Protein AF-A0AAP2UIV2-F1 (afdb_monomer_lite)

Secondary structure (DSSP, 8-state):
--SSS--HHHHHHHHHHHHTT---EEEES-TT-HHHHT-SEEEEHHHHHHHHHTHHHHHHHHHHHHHHHHHHHHHT-

Sequence (77 aa):
MSYSGEKQEIKRIVNYIKQKEGTVIAVTSINDSYLRKNADYIMDIIFSLLFKNNYNINLIEKLERAKNIQNIEFLNN

Organism: NCBI:txid1982626

Radius of gyration: 18.37 Å; chains: 1; bounding box: 23×46×42 Å

InterPro domains:
  IPR001347 SIS domain [PF01380] (2-46)
  IPR046348 SIS domain superfamily [SSF53697] (2-46)

pLDDT: mean 87.16, std 9.26, range [63.59, 98.19]

Foldseek 3Di:
DDAQLADPVSVVVLVVCVVVVHAFEDEYQDPDHPSNVSHPHYDHVVNVVVCVVCVVVVVVVVVVVVVVVVVVVVVVD

Structure (mmCIF, N/CA/C/O backbone):
data_AF-A0AAP2UIV2-F1
#
_entry.id   AF-A0AAP2UIV2-F1
#
loop_
_atom_site.group_PDB
_atom_site.id
_atom_site.type_symbol
_atom_site.label_atom_id
_atom_site.label_alt_id
_atom_site.label_comp_id
_atom_site.label_asym_id
_atom_site.label_entity_id
_atom_site.label_seq_id
_atom_site.pdbx_PDB_ins_code
_atom_site.Cartn_x
_atom_site.Cartn_y
_atom_site.Cartn_z
_atom_site.occupancy
_atom_site.B_iso_or_equiv
_atom_site.auth_seq_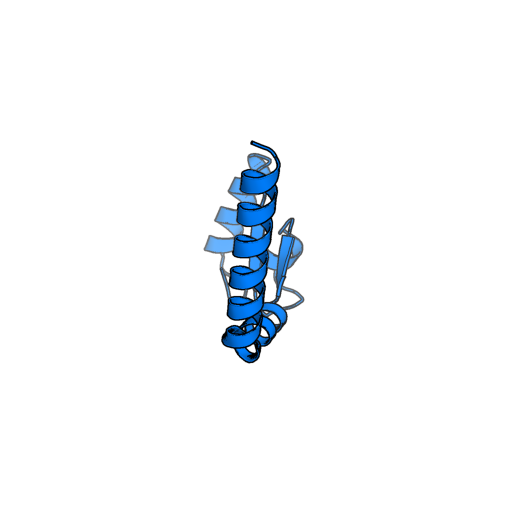id
_atom_site.auth_comp_id
_atom_site.auth_asym_id
_atom_site.auth_atom_id
_atom_site.pdbx_PDB_model_num
ATOM 1 N N . MET A 1 1 ? 6.790 0.330 3.518 1.00 78.75 1 MET A N 1
ATOM 2 C CA . MET A 1 1 ? 6.980 -0.815 2.594 1.00 78.75 1 MET A CA 1
ATOM 3 C C . MET A 1 1 ? 7.369 -2.032 3.416 1.00 78.75 1 MET A C 1
ATOM 5 O O . MET A 1 1 ? 8.121 -1.871 4.370 1.00 78.75 1 MET A O 1
ATOM 9 N N . SER A 1 2 ? 6.842 -3.216 3.110 1.00 84.06 2 SER A N 1
ATOM 10 C CA . SER A 1 2 ? 7.196 -4.447 3.830 1.00 84.06 2 SER A CA 1
ATOM 11 C C . SER A 1 2 ? 7.064 -5.648 2.906 1.00 84.06 2 SER A C 1
ATOM 13 O O . SER A 1 2 ? 6.045 -5.797 2.234 1.00 84.06 2 SER A O 1
ATOM 15 N N . TYR A 1 3 ? 8.085 -6.506 2.892 1.00 79.56 3 TYR A N 1
ATOM 16 C CA . TYR A 1 3 ? 8.079 -7.713 2.069 1.00 79.56 3 TYR A CA 1
ATOM 17 C C . TYR A 1 3 ? 7.021 -8.707 2.560 1.00 79.56 3 TYR A C 1
ATOM 19 O O . TYR A 1 3 ? 6.106 -9.036 1.816 1.00 79.56 3 TYR A O 1
ATOM 27 N N . SER A 1 4 ? 7.087 -9.117 3.835 1.00 83.94 4 SER A N 1
ATOM 28 C CA . SER A 1 4 ? 6.135 -10.092 4.381 1.00 83.94 4 SER A CA 1
ATOM 29 C C . SER A 1 4 ? 4.783 -9.497 4.759 1.00 83.94 4 SER A C 1
ATOM 31 O O . SER A 1 4 ? 3.801 -10.221 4.798 1.00 83.94 4 SER A O 1
ATOM 33 N N . GLY A 1 5 ? 4.724 -8.207 5.105 1.00 85.75 5 GLY A N 1
ATOM 34 C CA . GLY A 1 5 ? 3.498 -7.563 5.591 1.00 85.75 5 GLY A CA 1
ATOM 35 C C . GLY A 1 5 ? 2.977 -8.074 6.946 1.00 85.75 5 GLY A C 1
ATOM 36 O O . GLY A 1 5 ? 1.938 -7.603 7.394 1.00 85.75 5 GLY A O 1
ATOM 37 N N . GLU A 1 6 ? 3.702 -8.979 7.617 1.00 91.88 6 GLU A N 1
ATOM 38 C CA . GLU A 1 6 ? 3.240 -9.685 8.828 1.00 91.88 6 GLU A CA 1
ATOM 39 C C . GLU A 1 6 ? 3.896 -9.229 10.137 1.00 91.88 6 GLU A C 1
ATOM 41 O O . GLU A 1 6 ? 3.462 -9.619 11.222 1.00 91.88 6 GLU A O 1
ATOM 46 N N . LYS A 1 7 ? 4.948 -8.405 10.066 1.00 92.88 7 LYS A N 1
ATOM 47 C CA . LYS A 1 7 ? 5.672 -7.955 11.264 1.00 92.88 7 LYS A CA 1
ATOM 48 C C . LYS A 1 7 ? 4.739 -7.207 12.223 1.00 92.88 7 LYS A C 1
ATOM 50 O O . LYS A 1 7 ? 3.978 -6.341 11.796 1.00 92.88 7 LYS A O 1
ATOM 55 N N . GLN A 1 8 ? 4.863 -7.471 13.526 1.00 94.25 8 GLN A N 1
ATOM 56 C CA . GLN A 1 8 ? 4.023 -6.849 14.559 1.00 94.25 8 GLN A CA 1
ATOM 57 C C . GLN A 1 8 ? 4.078 -5.314 14.537 1.00 94.25 8 GLN A C 1
ATOM 59 O O . GLN A 1 8 ? 3.071 -4.647 14.756 1.00 94.25 8 GLN A O 1
ATOM 64 N N . GLU A 1 9 ? 5.244 -4.750 14.235 1.00 95.38 9 GLU A N 1
ATOM 65 C CA . GLU A 1 9 ? 5.430 -3.310 14.045 1.00 95.38 9 GLU A CA 1
ATOM 66 C C . GLU A 1 9 ? 4.562 -2.758 12.903 1.00 95.38 9 GLU A C 1
ATOM 68 O O . GLU A 1 9 ? 3.866 -1.763 13.086 1.00 95.38 9 GLU A O 1
ATOM 73 N N . ILE A 1 10 ? 4.514 -3.454 11.760 1.00 94.69 10 ILE A N 1
ATOM 74 C CA . ILE A 1 10 ? 3.664 -3.080 10.621 1.00 94.69 10 ILE A CA 1
ATOM 75 C C . ILE A 1 10 ? 2.191 -3.121 11.024 1.00 94.69 10 ILE A C 1
ATOM 77 O O . ILE A 1 10 ? 1.457 -2.182 10.726 1.00 94.69 10 ILE A O 1
ATOM 81 N N . LYS A 1 11 ? 1.770 -4.159 11.758 1.00 95.94 11 LYS A N 1
ATOM 82 C CA . LYS A 1 11 ? 0.396 -4.267 12.273 1.00 95.94 11 LYS A CA 1
ATOM 83 C C . LYS A 1 11 ? 0.036 -3.079 13.164 1.00 95.94 11 LYS A C 1
ATOM 85 O O . LYS A 1 11 ? -1.023 -2.484 12.996 1.00 95.94 11 LYS A O 1
ATOM 90 N N . ARG A 1 12 ? 0.932 -2.691 14.079 1.00 97.31 12 ARG A N 1
ATOM 91 C CA . ARG A 1 12 ? 0.740 -1.527 14.964 1.00 97.31 12 ARG A CA 1
ATOM 92 C C . ARG A 1 12 ? 0.602 -0.222 14.181 1.00 97.31 12 ARG A C 1
ATOM 94 O O . ARG A 1 12 ? -0.330 0.530 14.445 1.00 97.31 12 ARG A O 1
ATOM 101 N N . ILE A 1 13 ? 1.488 0.023 13.216 1.00 96.88 13 ILE A N 1
ATOM 102 C CA . ILE A 1 13 ? 1.473 1.248 12.404 1.00 96.88 13 ILE A CA 1
ATOM 103 C C . ILE A 1 13 ? 0.192 1.333 11.567 1.00 96.88 13 ILE A C 1
ATOM 105 O O . ILE A 1 13 ? -0.486 2.355 11.593 1.00 96.88 13 ILE A O 1
ATOM 109 N N . VAL A 1 14 ? -0.168 0.256 10.861 1.00 96.88 14 VAL A N 1
ATOM 110 C CA . VAL A 1 14 ? -1.379 0.216 10.023 1.00 96.88 14 VAL A CA 1
ATOM 111 C C . VAL A 1 14 ? -2.627 0.441 10.871 1.00 96.88 14 VAL A C 1
ATOM 113 O O . VAL A 1 14 ? -3.434 1.303 10.537 1.00 96.88 14 VAL A O 1
ATOM 116 N N . ASN A 1 15 ? -2.754 -0.255 12.005 1.00 97.56 15 ASN A N 1
ATOM 117 C CA . ASN A 1 15 ? -3.885 -0.064 12.914 1.00 97.56 15 ASN A CA 1
ATOM 118 C C . ASN A 1 15 ? -3.993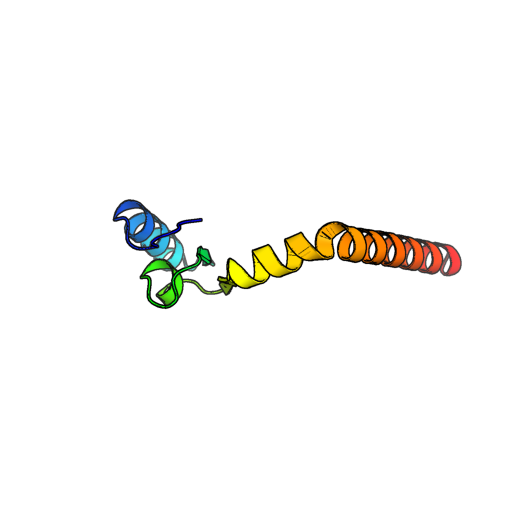 1.381 13.410 1.00 97.56 15 ASN A C 1
ATOM 120 O O . ASN A 1 15 ? -5.089 1.933 13.424 1.00 97.56 15 ASN A O 1
ATOM 124 N N . TYR A 1 16 ? -2.873 2.003 13.788 1.00 98.19 16 TYR A N 1
ATOM 125 C CA . TYR A 1 16 ? -2.866 3.398 14.226 1.00 98.19 16 TYR A CA 1
ATOM 126 C C . TYR A 1 16 ? -3.365 4.346 13.128 1.00 98.19 16 TYR A C 1
ATOM 128 O O . TYR A 1 16 ? -4.209 5.198 13.392 1.00 98.19 16 TYR A O 1
ATOM 136 N N . ILE A 1 17 ? -2.896 4.174 11.888 1.00 98.12 17 ILE A N 1
ATOM 137 C CA . ILE A 1 17 ? -3.327 5.003 10.755 1.00 98.12 17 ILE A CA 1
ATOM 138 C C . ILE A 1 17 ? -4.826 4.813 10.489 1.00 98.12 17 ILE A C 1
ATOM 140 O O . ILE A 1 17 ? -5.548 5.801 10.376 1.00 98.12 17 ILE A O 1
ATOM 144 N N . LYS A 1 18 ? -5.320 3.566 10.461 1.00 96.81 18 LYS A N 1
ATOM 145 C CA . LYS A 1 18 ? -6.746 3.277 10.222 1.00 96.81 18 LYS A CA 1
ATOM 146 C C . LYS A 1 18 ? -7.651 3.814 11.334 1.00 96.81 18 LYS A C 1
ATOM 148 O O . LYS A 1 18 ? -8.722 4.324 11.030 1.00 96.81 18 LYS A O 1
ATOM 153 N N . GLN A 1 19 ? -7.215 3.777 12.597 1.00 97.94 19 GLN A N 1
ATOM 154 C CA . GLN A 1 19 ? -7.936 4.405 13.719 1.00 97.94 19 GLN A CA 1
ATOM 155 C C . GLN A 1 19 ? -8.062 5.927 13.581 1.00 97.94 19 GLN A C 1
ATOM 157 O O . GLN A 1 19 ? -8.955 6.524 14.172 1.00 97.94 19 GLN A O 1
ATOM 162 N N . LYS A 1 20 ? -7.153 6.558 12.837 1.00 97.94 20 LYS A N 1
ATOM 163 C CA . LYS A 1 20 ? -7.169 7.993 12.536 1.00 97.94 20 LYS A CA 1
ATOM 164 C C . LYS A 1 20 ? -7.828 8.307 11.194 1.00 97.94 20 LYS A C 1
ATOM 166 O O . LYS A 1 20 ? -7.654 9.414 10.702 1.00 97.94 20 LYS A O 1
ATOM 171 N N . GLU A 1 21 ? -8.519 7.334 10.597 1.00 96.88 21 GLU A N 1
ATOM 172 C CA . GLU A 1 21 ? -9.130 7.442 9.265 1.00 96.88 21 GLU A CA 1
ATOM 173 C C . GLU A 1 21 ? -8.115 7.808 8.164 1.00 96.88 21 GLU A C 1
ATOM 175 O O . GLU A 1 21 ? -8.466 8.303 7.095 1.00 96.88 21 GLU A O 1
ATOM 180 N N . GLY A 1 22 ? -6.829 7.546 8.410 1.00 97.44 22 GLY A N 1
ATOM 181 C CA . GLY A 1 22 ? -5.766 7.802 7.454 1.00 97.44 22 GLY A CA 1
ATOM 182 C C . GLY A 1 22 ? -5.738 6.766 6.331 1.00 97.44 22 GLY A C 1
ATOM 183 O O . GLY A 1 22 ? -6.127 5.607 6.504 1.00 97.44 22 GLY A O 1
ATOM 184 N N . THR A 1 23 ? -5.220 7.185 5.179 1.00 97.44 23 THR A N 1
ATOM 185 C CA . THR A 1 23 ? -5.028 6.320 4.011 1.00 97.44 23 THR A CA 1
ATOM 186 C C . THR A 1 23 ? -3.718 5.539 4.108 1.00 97.44 23 THR A C 1
ATOM 188 O O . THR A 1 23 ? -2.656 6.105 4.374 1.00 97.44 23 THR A O 1
ATOM 191 N N . VAL A 1 24 ? -3.772 4.237 3.830 1.00 96.12 24 VAL A N 1
ATOM 192 C CA . VAL A 1 24 ? -2.615 3.338 3.780 1.00 96.12 24 VAL A CA 1
ATOM 193 C C . VAL A 1 24 ? -2.350 2.916 2.337 1.00 96.12 24 VAL A C 1
ATOM 195 O O . VAL A 1 24 ? -3.163 2.239 1.711 1.00 96.12 24 VAL A O 1
ATOM 198 N N . ILE A 1 25 ? -1.163 3.260 1.834 1.00 92.88 25 ILE A N 1
ATOM 199 C CA . ILE A 1 25 ? -0.644 2.770 0.552 1.00 92.88 25 ILE A CA 1
ATOM 200 C C . ILE A 1 25 ? 0.416 1.706 0.847 1.00 92.88 25 ILE A C 1
ATOM 202 O O . ILE A 1 25 ? 1.472 1.998 1.418 1.00 92.88 25 ILE A O 1
ATOM 206 N N . ALA A 1 26 ? 0.143 0.460 0.470 1.00 90.19 26 ALA A N 1
ATOM 207 C CA . ALA A 1 26 ? 1.061 -0.652 0.672 1.00 90.19 26 ALA A CA 1
ATOM 208 C C . ALA A 1 26 ? 1.884 -0.944 -0.582 1.00 90.19 26 ALA A C 1
ATOM 210 O O . ALA A 1 26 ? 1.353 -1.061 -1.680 1.00 90.19 26 ALA A O 1
ATOM 211 N N . VAL A 1 27 ? 3.187 -1.155 -0.385 1.00 87.31 27 VAL A N 1
ATOM 212 C CA . VAL A 1 27 ? 4.077 -1.771 -1.378 1.00 87.31 27 VAL A CA 1
ATOM 213 C C . VAL A 1 27 ? 4.527 -3.113 -0.816 1.00 87.31 27 VAL A C 1
ATOM 215 O O . VAL A 1 27 ? 5.202 -3.148 0.224 1.00 87.31 27 VAL A O 1
ATOM 218 N N . THR A 1 28 ? 4.107 -4.200 -1.462 1.00 83.81 28 THR A N 1
ATOM 219 C CA . THR A 1 28 ? 4.371 -5.581 -1.035 1.00 83.81 28 THR A CA 1
ATOM 220 C C . THR A 1 28 ? 4.337 -6.539 -2.229 1.00 83.81 28 THR A C 1
ATOM 222 O O . THR A 1 28 ? 3.689 -6.262 -3.236 1.00 83.81 28 THR A O 1
ATOM 225 N N . SER A 1 29 ? 5.060 -7.653 -2.124 1.00 76.25 29 SER A N 1
ATOM 226 C CA . SER A 1 29 ? 5.107 -8.736 -3.117 1.00 76.25 29 SER A CA 1
ATOM 227 C C . SER A 1 29 ? 4.219 -9.925 -2.748 1.00 76.25 29 SER A C 1
ATOM 229 O O . SER A 1 29 ? 4.076 -10.840 -3.552 1.00 76.25 29 SER A O 1
ATOM 231 N N . ILE A 1 30 ? 3.655 -9.960 -1.533 1.00 78.00 30 ILE A N 1
ATOM 232 C CA . ILE A 1 30 ? 2.892 -11.113 -1.042 1.00 78.00 30 ILE A CA 1
ATOM 233 C C . ILE A 1 30 ? 1.393 -10.831 -1.112 1.00 78.00 30 ILE A C 1
ATOM 235 O O . ILE A 1 30 ? 0.889 -9.871 -0.523 1.00 78.00 30 ILE A O 1
ATOM 239 N N . ASN A 1 31 ? 0.679 -11.718 -1.809 1.00 72.19 31 ASN A N 1
ATOM 240 C CA . ASN A 1 31 ? -0.749 -11.585 -2.096 1.00 72.19 31 ASN A CA 1
ATOM 241 C C . ASN A 1 31 ? -1.669 -11.728 -0.876 1.00 72.19 31 ASN A C 1
ATOM 243 O O . ASN A 1 31 ? -2.775 -11.203 -0.925 1.00 72.19 31 ASN A O 1
ATOM 247 N N . ASP A 1 32 ? -1.234 -12.372 0.211 1.00 84.12 32 ASP A N 1
ATOM 248 C CA . ASP A 1 32 ? -2.117 -12.683 1.348 1.00 84.12 32 ASP A CA 1
ATOM 249 C C . ASP A 1 32 ? -1.662 -12.110 2.705 1.00 84.12 32 ASP A C 1
ATOM 251 O O . ASP A 1 32 ? -2.067 -12.584 3.766 1.00 84.12 32 ASP A O 1
ATOM 255 N N . SER A 1 33 ? -0.828 -11.067 2.694 1.00 90.31 33 SER A N 1
ATOM 256 C CA . SER A 1 33 ? -0.328 -10.462 3.936 1.00 90.31 33 SER A CA 1
ATOM 257 C C . SER A 1 33 ? -1.348 -9.555 4.631 1.00 90.31 33 SER A C 1
ATOM 259 O O . SER A 1 33 ? -2.178 -8.903 3.989 1.00 90.31 33 SER A O 1
ATOM 261 N N . TYR A 1 34 ? -1.224 -9.429 5.953 1.00 94.12 34 TYR A N 1
ATOM 262 C CA . TYR A 1 34 ? -1.978 -8.475 6.766 1.00 94.12 34 TYR A CA 1
ATOM 263 C C . TYR A 1 34 ? -1.891 -7.052 6.199 1.00 94.12 34 TYR A C 1
ATOM 265 O O . TYR A 1 34 ? -2.917 -6.390 6.056 1.00 94.12 34 TYR A O 1
ATOM 273 N N . LEU A 1 35 ? -0.689 -6.586 5.841 1.00 93.12 35 LEU A N 1
ATOM 274 C CA . LEU A 1 35 ? -0.503 -5.254 5.258 1.00 93.12 35 LEU A CA 1
ATOM 275 C C . LEU A 1 35 ? -1.336 -5.074 3.984 1.00 93.12 35 LEU A C 1
ATOM 277 O O . LEU A 1 35 ? -1.939 -4.022 3.809 1.00 93.12 35 LEU A O 1
ATOM 281 N N . ARG A 1 36 ? -1.392 -6.089 3.115 1.00 91.12 36 ARG A N 1
ATOM 282 C CA . ARG A 1 36 ? -2.165 -6.022 1.871 1.00 91.12 36 ARG A CA 1
ATOM 283 C C . ARG A 1 36 ? -3.667 -5.968 2.135 1.00 91.12 36 ARG A C 1
ATOM 285 O O . ARG A 1 36 ? -4.352 -5.157 1.530 1.00 91.12 36 ARG A O 1
ATOM 292 N N . LYS A 1 37 ? -4.158 -6.794 3.060 1.00 92.81 37 LYS A N 1
ATOM 293 C CA . LYS A 1 37 ? -5.583 -6.860 3.432 1.00 92.81 37 LYS A CA 1
ATOM 294 C C . LYS A 1 37 ? -6.108 -5.572 4.070 1.00 92.81 37 LYS A C 1
ATOM 296 O O . LYS A 1 37 ? -7.301 -5.314 4.005 1.00 92.81 37 LYS A O 1
ATOM 301 N N . ASN A 1 38 ? -5.230 -4.795 4.702 1.00 94.50 38 ASN A N 1
ATOM 302 C CA . ASN A 1 38 ? -5.598 -3.596 5.460 1.00 94.50 38 ASN A CA 1
ATOM 303 C C . ASN A 1 38 ? -5.145 -2.286 4.791 1.00 94.50 38 ASN A C 1
ATOM 305 O O . ASN A 1 38 ? -5.253 -1.222 5.401 1.00 94.50 38 ASN A O 1
ATOM 309 N N . ALA A 1 39 ? -4.611 -2.351 3.570 1.00 93.81 39 ALA A N 1
ATOM 310 C CA . ALA A 1 39 ? -4.256 -1.176 2.789 1.00 93.81 39 ALA A CA 1
ATOM 311 C C . ALA A 1 39 ? -5.425 -0.733 1.909 1.00 93.81 39 ALA A C 1
ATOM 313 O O . ALA A 1 39 ? -6.162 -1.562 1.384 1.00 93.81 39 ALA A O 1
ATOM 314 N N . ASP A 1 40 ? -5.551 0.575 1.712 1.00 95.25 40 ASP A N 1
ATOM 315 C CA . ASP A 1 40 ? -6.557 1.154 0.820 1.00 95.25 40 ASP A CA 1
ATOM 316 C C . ASP A 1 40 ? -6.114 1.042 -0.645 1.00 95.25 40 ASP A C 1
ATOM 318 O O . ASP A 1 40 ? -6.926 0.820 -1.539 1.00 95.25 40 ASP A O 1
ATOM 322 N N . TYR A 1 41 ? -4.801 1.134 -0.880 1.00 91.06 41 TYR A N 1
ATOM 323 C CA . TYR A 1 41 ? -4.192 0.970 -2.196 1.00 91.06 41 TYR A CA 1
ATOM 324 C C . TYR A 1 41 ? -2.975 0.056 -2.123 1.00 91.06 41 TYR A C 1
ATOM 326 O O . TYR A 1 41 ? -2.184 0.111 -1.176 1.00 91.06 41 TYR A O 1
ATOM 334 N N . ILE A 1 42 ? -2.796 -0.761 -3.159 1.00 87.62 42 ILE A N 1
ATOM 335 C CA . ILE A 1 42 ? -1.686 -1.706 -3.266 1.00 87.62 42 ILE A CA 1
ATOM 336 C C . ILE A 1 42 ? -0.882 -1.383 -4.518 1.00 87.62 42 ILE A C 1
ATOM 338 O O . ILE A 1 42 ? -1.399 -1.420 -5.631 1.00 87.62 42 ILE A O 1
ATOM 342 N N . MET A 1 43 ? 0.406 -1.126 -4.325 1.00 81.69 43 MET A N 1
ATOM 343 C CA . MET A 1 43 ? 1.404 -1.172 -5.381 1.00 81.69 43 MET A CA 1
ATOM 344 C C . MET A 1 43 ? 2.053 -2.556 -5.339 1.00 81.69 43 MET A C 1
ATOM 346 O O . MET A 1 43 ? 2.847 -2.855 -4.440 1.00 81.69 43 MET A O 1
ATOM 350 N N . ASP A 1 44 ? 1.699 -3.415 -6.291 1.00 7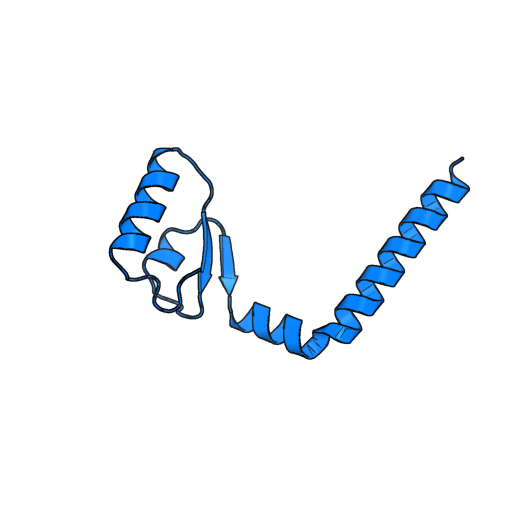6.12 44 ASP A N 1
ATOM 351 C CA . ASP A 1 44 ? 2.346 -4.720 -6.403 1.00 76.12 44 ASP A CA 1
ATOM 352 C C . ASP A 1 44 ? 3.818 -4.525 -6.799 1.00 76.12 44 ASP A C 1
ATOM 354 O O . ASP A 1 44 ? 4.155 -3.736 -7.694 1.00 76.12 44 ASP A O 1
ATOM 358 N N . ILE A 1 45 ? 4.722 -5.243 -6.138 1.00 69.88 45 ILE A N 1
ATOM 359 C CA . ILE A 1 45 ? 6.139 -5.234 -6.509 1.00 69.88 45 ILE A CA 1
ATOM 360 C C . ILE A 1 45 ? 6.328 -5.753 -7.942 1.00 69.88 45 ILE A C 1
ATOM 362 O O . ILE A 1 45 ? 7.223 -5.266 -8.630 1.00 69.88 45 ILE A O 1
ATOM 366 N N . ILE A 1 46 ? 5.461 -6.642 -8.445 1.00 68.06 46 ILE A N 1
ATOM 367 C CA . ILE A 1 46 ? 5.485 -7.062 -9.856 1.00 68.06 46 ILE A CA 1
ATOM 368 C C . ILE A 1 46 ? 5.234 -5.866 -10.781 1.00 68.06 46 ILE A C 1
ATOM 370 O O . ILE A 1 46 ? 6.004 -5.653 -11.717 1.00 68.06 46 ILE A O 1
ATOM 374 N N . PHE A 1 47 ? 4.237 -5.025 -10.486 1.00 67.38 47 PHE A N 1
ATOM 375 C CA . PHE A 1 47 ? 4.033 -3.773 -11.224 1.00 67.38 47 PHE A CA 1
ATOM 376 C C . PHE A 1 47 ? 5.255 -2.855 -11.115 1.00 67.38 47 PHE A C 1
ATOM 378 O O . PHE A 1 47 ? 5.706 -2.303 -12.116 1.00 67.38 47 PHE A O 1
ATOM 385 N N . SER A 1 48 ? 5.861 -2.755 -9.931 1.00 69.25 48 SER A N 1
ATOM 386 C CA . SER A 1 48 ? 7.068 -1.943 -9.717 1.00 69.25 48 SER A CA 1
ATOM 387 C C . SER A 1 48 ? 8.264 -2.433 -10.555 1.00 69.25 48 SER A C 1
ATOM 389 O O . SER A 1 48 ? 9.029 -1.626 -11.085 1.00 69.25 48 SER A O 1
ATOM 391 N N . LEU A 1 49 ? 8.417 -3.751 -10.719 1.00 71.00 49 LEU A N 1
ATOM 392 C CA . LEU A 1 49 ? 9.449 -4.366 -11.560 1.00 71.00 49 LEU A CA 1
ATOM 393 C C . LEU A 1 49 ? 9.166 -4.184 -13.057 1.00 71.00 49 LEU A C 1
ATOM 395 O O . LEU A 1 49 ? 10.091 -3.882 -13.809 1.00 71.00 49 LEU A O 1
ATOM 399 N N . LEU A 1 50 ? 7.906 -4.292 -13.488 1.00 70.50 50 LEU A N 1
ATOM 400 C CA . LEU A 1 50 ? 7.502 -3.996 -14.870 1.00 70.50 50 LEU A CA 1
ATOM 401 C C . LEU A 1 50 ? 7.816 -2.539 -15.246 1.00 70.50 50 LEU A C 1
ATOM 403 O O . LEU A 1 50 ? 8.374 -2.281 -16.313 1.00 70.50 50 LEU A O 1
ATOM 407 N N . PHE A 1 51 ? 7.557 -1.593 -14.339 1.00 69.06 51 PHE A N 1
ATOM 408 C CA . PHE A 1 51 ? 7.949 -0.191 -14.516 1.00 69.06 51 PHE A CA 1
ATOM 409 C C . PHE A 1 51 ? 9.465 -0.004 -14.609 1.00 69.06 51 PHE A C 1
ATOM 411 O O . PHE A 1 51 ? 9.931 0.835 -15.381 1.00 69.06 51 PHE A O 1
ATOM 418 N N . LYS A 1 52 ? 10.238 -0.788 -13.848 1.00 73.69 52 LYS A N 1
ATOM 419 C CA . LYS A 1 52 ? 11.704 -0.746 -13.878 1.00 73.69 52 LYS A CA 1
ATOM 420 C C . LYS A 1 52 ? 12.270 -1.269 -15.200 1.00 73.69 52 LYS A C 1
ATOM 422 O O . LYS A 1 52 ? 13.198 -0.662 -15.726 1.00 73.69 52 LYS A O 1
ATOM 427 N N . ASN A 1 53 ? 11.705 -2.339 -15.760 1.00 79.25 53 ASN A N 1
ATOM 428 C CA . ASN A 1 53 ? 12.149 -2.882 -17.050 1.00 79.25 53 ASN A CA 1
ATOM 429 C C . ASN A 1 53 ? 11.965 -1.883 -18.198 1.00 79.25 53 ASN A C 1
ATOM 431 O O . ASN A 1 53 ? 12.815 -1.797 -19.078 1.00 79.25 53 ASN A O 1
ATOM 435 N N . ASN A 1 54 ? 10.907 -1.074 -18.143 1.00 83.94 54 ASN A N 1
ATOM 436 C CA . ASN A 1 54 ? 10.617 -0.061 -19.156 1.00 83.94 54 ASN A CA 1
ATOM 437 C C . ASN A 1 54 ? 11.022 1.353 -18.717 1.00 83.94 54 ASN A C 1
ATOM 439 O O . ASN A 1 54 ? 10.507 2.330 -19.255 1.00 83.94 54 ASN A O 1
ATOM 443 N N . TYR A 1 55 ? 11.937 1.490 -17.746 1.00 83.75 55 TYR A N 1
ATOM 444 C CA . TYR A 1 55 ? 12.258 2.780 -17.125 1.00 83.75 55 TYR A CA 1
ATOM 445 C C . TYR A 1 55 ? 12.621 3.865 -18.144 1.00 83.75 55 TYR A C 1
ATOM 447 O O . TYR A 1 55 ? 12.079 4.964 -18.082 1.00 83.75 55 TYR A O 1
ATOM 455 N N . ASN A 1 56 ? 13.494 3.549 -19.105 1.00 89.06 56 ASN A N 1
ATOM 456 C CA . ASN A 1 56 ? 13.940 4.521 -20.106 1.00 89.06 5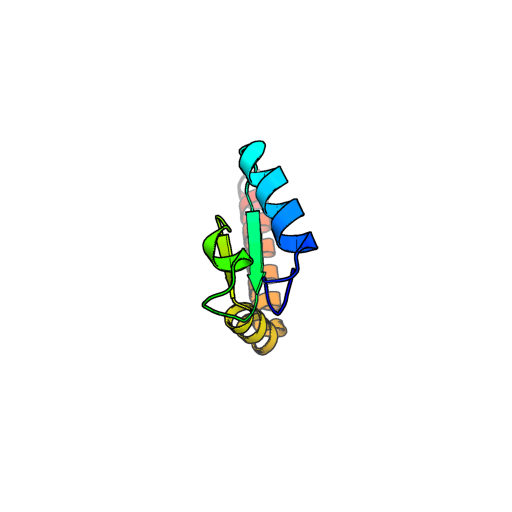6 ASN A CA 1
ATOM 457 C C . ASN A 1 56 ? 12.796 4.979 -21.018 1.00 89.06 56 ASN A C 1
ATOM 459 O O . ASN A 1 56 ? 12.674 6.171 -21.281 1.00 89.06 56 ASN A O 1
ATOM 463 N N . ILE A 1 57 ? 11.933 4.055 -21.450 1.00 90.62 57 ILE A N 1
ATOM 464 C CA . ILE A 1 57 ? 10.768 4.372 -22.287 1.00 90.62 57 ILE A CA 1
ATOM 465 C C . ILE A 1 57 ? 9.782 5.237 -21.494 1.00 90.62 57 ILE A C 1
ATOM 467 O O . ILE A 1 57 ? 9.406 6.315 -21.944 1.00 90.62 57 ILE A O 1
ATOM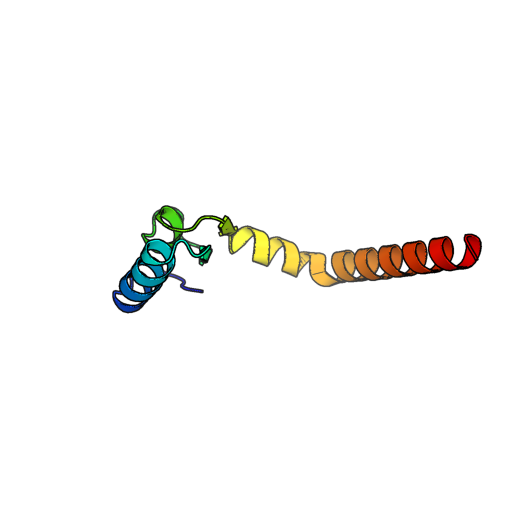 471 N N . ASN A 1 58 ? 9.462 4.832 -20.262 1.00 86.56 58 ASN A N 1
ATOM 472 C CA . ASN A 1 58 ? 8.582 5.582 -19.364 1.00 86.56 58 ASN A CA 1
ATOM 473 C C . ASN A 1 58 ? 9.120 6.996 -19.071 1.00 86.56 58 ASN A C 1
ATOM 475 O O . ASN A 1 58 ? 8.350 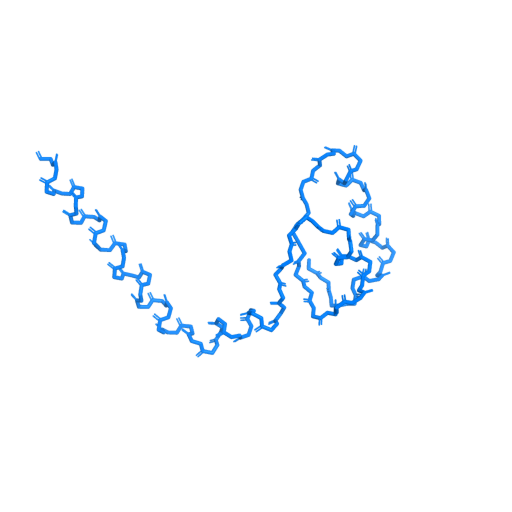7.949 -18.933 1.00 86.56 58 ASN A O 1
ATOM 479 N N . LEU A 1 59 ? 10.444 7.146 -18.961 1.00 89.69 59 LEU A N 1
ATOM 480 C CA . LEU A 1 59 ? 11.092 8.436 -18.743 1.00 89.69 59 LEU A CA 1
ATOM 481 C C . LEU A 1 59 ? 10.986 9.337 -19.979 1.00 89.69 59 LEU A C 1
ATOM 483 O O . LEU A 1 59 ? 10.662 10.515 -19.830 1.00 89.69 59 LEU A O 1
ATOM 487 N N . ILE A 1 60 ? 11.221 8.793 -21.176 1.00 94.56 60 ILE A N 1
ATOM 488 C CA . ILE A 1 60 ? 11.072 9.524 -22.443 1.00 94.56 60 ILE A CA 1
ATOM 489 C C . ILE A 1 60 ? 9.628 10.006 -22.605 1.00 94.56 60 ILE A C 1
ATOM 491 O O . ILE A 1 60 ? 9.413 11.204 -22.782 1.00 94.56 60 ILE A O 1
ATOM 495 N N . GLU A 1 61 ? 8.640 9.125 -22.428 1.00 92.31 61 GLU A N 1
ATOM 496 C CA . GLU A 1 61 ? 7.221 9.498 -22.518 1.00 92.31 61 GLU A CA 1
ATOM 497 C C . GLU A 1 61 ? 6.847 10.607 -21.525 1.00 92.31 61 GLU A C 1
ATOM 499 O O . GLU A 1 61 ? 6.109 11.538 -21.856 1.00 92.31 61 GLU A O 1
ATOM 504 N N . LYS A 1 62 ? 7.371 10.543 -20.293 1.00 91.88 62 LYS A N 1
ATOM 505 C CA . LYS A 1 62 ? 7.126 11.577 -19.280 1.00 91.88 62 LYS A CA 1
ATOM 506 C C . LYS A 1 62 ? 7.711 12.929 -19.696 1.00 91.88 62 LYS A C 1
ATOM 508 O O . LYS A 1 62 ? 7.057 13.953 -19.499 1.00 91.88 62 LYS A O 1
ATOM 513 N N . LEU A 1 63 ? 8.916 12.937 -20.267 1.00 94.62 63 LEU A N 1
ATOM 514 C CA . LEU A 1 63 ? 9.561 14.151 -20.770 1.00 94.62 63 LEU A CA 1
ATOM 515 C C . LEU A 1 63 ? 8.804 14.740 -21.966 1.00 94.62 63 LEU A C 1
ATOM 517 O O . LEU A 1 63 ? 8.621 15.954 -22.028 1.00 94.62 63 LEU A O 1
ATOM 521 N N . GLU A 1 64 ? 8.326 13.905 -22.888 1.00 95.75 64 GLU A N 1
ATOM 522 C CA . GLU A 1 64 ? 7.526 14.349 -24.036 1.00 95.75 64 GLU A CA 1
ATOM 523 C C . GLU A 1 64 ? 6.189 14.956 -23.607 1.00 95.75 64 GLU A C 1
ATOM 525 O O . GLU A 1 64 ? 5.826 16.040 -24.066 1.00 95.75 64 GLU A O 1
ATOM 530 N N . ARG A 1 65 ? 5.485 14.323 -22.660 1.00 93.50 65 ARG A N 1
ATOM 531 C CA . ARG A 1 65 ? 4.245 14.885 -22.101 1.00 93.50 65 ARG A CA 1
ATOM 532 C C . ARG A 1 65 ? 4.477 16.239 -21.438 1.00 93.50 65 ARG A C 1
ATOM 534 O O . ARG A 1 65 ? 3.689 17.153 -21.659 1.00 93.50 65 ARG A O 1
ATOM 541 N N . ALA A 1 66 ? 5.555 16.385 -20.665 1.00 93.94 66 ALA A N 1
ATOM 542 C CA . ALA A 1 66 ? 5.885 17.652 -20.014 1.00 93.94 66 ALA A CA 1
ATOM 543 C C . ALA A 1 66 ? 6.143 18.775 -21.034 1.00 93.94 66 ALA A C 1
ATOM 545 O O . ALA A 1 66 ? 5.637 19.882 -20.865 1.00 93.94 66 ALA A O 1
ATOM 546 N N . LYS A 1 67 ? 6.859 18.475 -22.127 1.00 92.31 67 LYS A N 1
ATOM 547 C CA . LYS A 1 67 ? 7.081 19.424 -23.231 1.00 92.31 67 LYS A CA 1
ATOM 548 C C . LYS A 1 67 ? 5.776 19.835 -23.914 1.00 92.31 67 LYS A C 1
ATOM 550 O O . LYS A 1 67 ? 5.579 21.013 -24.189 1.00 92.31 67 LYS A O 1
ATOM 555 N N . ASN A 1 68 ? 4.871 18.886 -24.162 1.00 91.69 68 ASN A N 1
ATOM 556 C CA . ASN A 1 68 ? 3.583 19.191 -24.788 1.00 91.69 68 ASN A CA 1
ATOM 557 C C . ASN A 1 68 ? 2.708 20.098 -23.915 1.00 91.69 68 ASN A C 1
ATOM 559 O O . ASN A 1 68 ? 2.083 21.010 -24.444 1.00 91.69 68 ASN A O 1
ATOM 563 N N . ILE A 1 69 ? 2.698 19.894 -22.594 1.00 90.94 69 ILE A N 1
ATOM 564 C CA . ILE A 1 69 ? 1.970 20.769 -21.660 1.00 90.94 69 ILE A CA 1
ATOM 565 C C . ILE A 1 69 ? 2.523 22.199 -21.722 1.00 90.94 69 ILE A C 1
ATOM 567 O O . ILE A 1 69 ? 1.752 23.136 -21.903 1.00 90.94 69 ILE A O 1
ATOM 571 N N . GLN A 1 70 ? 3.850 22.361 -21.664 1.00 84.94 70 GLN A N 1
ATOM 572 C CA . GLN A 1 70 ? 4.496 23.677 -21.760 1.00 84.94 70 GLN A CA 1
ATOM 573 C C . GLN A 1 70 ? 4.182 24.392 -23.081 1.00 84.94 70 GLN A C 1
ATOM 575 O O . GLN A 1 70 ? 3.920 25.591 -23.088 1.00 84.94 70 GLN A O 1
ATOM 580 N N . ASN A 1 71 ? 4.167 23.661 -24.199 1.00 82.06 71 ASN A N 1
ATOM 581 C CA . ASN A 1 71 ? 3.815 24.231 -25.499 1.00 82.06 71 ASN A CA 1
ATOM 582 C C . ASN A 1 71 ? 2.356 24.709 -25.551 1.00 82.06 71 ASN A C 1
ATOM 584 O O . ASN A 1 71 ? 2.080 25.752 -26.137 1.00 82.06 71 ASN A O 1
ATOM 588 N N . ILE A 1 72 ? 1.425 23.970 -24.938 1.00 84.25 72 ILE A N 1
ATOM 589 C CA . ILE A 1 72 ? 0.014 24.372 -24.852 1.00 84.25 72 ILE A CA 1
ATOM 590 C C . ILE A 1 72 ? -0.135 25.634 -23.993 1.00 84.25 72 ILE A C 1
ATOM 592 O O . ILE A 1 72 ? -0.845 26.554 -24.385 1.00 84.25 72 ILE A O 1
ATOM 596 N N . GLU A 1 73 ? 0.545 25.708 -22.848 1.00 83.88 73 GLU A N 1
ATOM 597 C CA . GLU A 1 73 ? 0.536 26.902 -21.990 1.00 83.88 73 GLU A CA 1
ATOM 598 C C . GLU A 1 73 ? 1.132 28.128 -22.693 1.00 83.88 73 GLU A C 1
ATOM 600 O O . GLU A 1 73 ? 0.614 29.230 -22.541 1.00 83.88 73 GLU A O 1
ATOM 605 N N . PHE A 1 74 ? 2.181 27.944 -23.501 1.00 78.19 74 PHE A N 1
ATOM 606 C CA . PHE A 1 74 ? 2.766 29.019 -24.302 1.00 78.19 74 PHE A CA 1
ATOM 607 C C . PHE A 1 74 ? 1.817 29.529 -25.394 1.00 78.19 74 PHE A C 1
ATOM 609 O O . PHE A 1 74 ? 1.735 30.731 -25.605 1.00 78.19 74 PHE A O 1
ATOM 616 N N . LEU A 1 75 ? 1.092 28.636 -26.075 1.00 75.62 75 LEU A N 1
ATOM 617 C CA . LEU A 1 75 ? 0.141 29.001 -27.136 1.00 75.62 75 LEU A CA 1
ATOM 618 C C . LEU A 1 75 ? -1.128 29.699 -26.620 1.00 75.62 75 LEU A C 1
ATOM 620 O O . LEU A 1 75 ? -1.825 30.337 -27.404 1.00 75.62 75 LEU A O 1
ATOM 624 N N . ASN A 1 76 ? -1.445 29.543 -25.333 1.00 76.94 76 ASN A N 1
ATOM 625 C CA . ASN A 1 76 ? -2.633 30.120 -24.701 1.00 76.94 76 ASN A CA 1
ATOM 626 C C . ASN A 1 76 ? -2.376 31.484 -24.023 1.00 76.94 76 ASN A C 1
ATOM 628 O O . ASN A 1 76 ? -3.303 32.023 -23.415 1.00 76.94 76 ASN A O 1
ATOM 632 N N . ASN A 1 77 ? -1.154 32.023 -24.114 1.00 63.59 77 ASN A N 1
ATOM 633 C CA . ASN A 1 77 ? -0.764 33.364 -23.655 1.00 63.59 77 ASN A CA 1
ATOM 634 C C . ASN A 1 77 ? -0.517 34.298 -24.845 1.00 63.59 77 ASN A C 1
ATOM 636 O O . ASN A 1 77 ? -0.731 35.518 -24.668 1.00 63.59 77 ASN A O 1
#